Protein AF-B7PCZ9-F1 (afdb_monomer)

Solvent-accessible surface area (backbone atoms only — not comparable to full-atom values): 5766 Å² total; per-residue (Å²): 137,78,90,78,84,58,94,65,84,82,82,88,65,59,82,75,60,85,61,79,37,74,48,77,50,31,65,22,14,80,84,65,34,64,68,61,50,52,52,50,49,61,60,46,42,90,35,52,77,38,83,46,77,39,93,35,72,82,43,29,67,64,33,84,82,66,41,88,59,34,72,80,77,42,44,55,66,50,51,57,59,52,54,79,70,56,73,82,84,130

Radius of gyration: 16.6 Å; Cα contacts (8 Å, |Δi|>4): 84; chains: 1; bounding box: 39×35×44 Å

Secondary structure (DSSP, 8-state):
--SSSSSSPPP--GGG--S-EEEEEETT-SSS-HHHHHHHHHHHGGGEEEEEEE--SS--TTHHHH-TTHIIIIIHHHHHHHHTTPPPP-

Foldseek 3Di:
DDPCPDDDDDDDQLVPVPAADADAEECQEPPCHPVNVVVVCVRNPPSHPHYAYHDDNNCYPCCCPDPPCCVPRPPVSVVVVVVVVDDDDD

Sequence (90 aa):
MQVYGQEEPPLYSLDRVQRDVGLFWSRGDVIVTPDEVRHLLQDLGPRVKKNHFIDDPDYAHASFALALCNPTVLHKDLLEFLDEYRLPSE

Structure (mmCIF, N/CA/C/O backbone):
data_AF-B7PCZ9-F1
#
_entry.id   AF-B7PCZ9-F1
#
loop_
_atom_site.group_PDB
_atom_site.id
_atom_site.type_symbol
_atom_site.label_atom_id
_atom_site.label_alt_id
_atom_site.label_comp_id
_atom_site.label_asym_id
_atom_site.label_entity_id
_atom_site.label_seq_id
_atom_site.pdbx_PDB_ins_code
_atom_site.Cartn_x
_atom_site.Cartn_y
_atom_site.Cartn_z
_atom_site.occupancy
_atom_site.B_iso_or_equiv
_atom_site.auth_seq_id
_atom_site.auth_comp_id
_atom_site.auth_asym_id
_atom_site.auth_atom_id
_atom_site.pdbx_PDB_model_num
ATOM 1 N N . MET A 1 1 ? -15.599 22.611 20.318 1.00 55.09 1 MET A N 1
ATOM 2 C CA . MET A 1 1 ? -16.282 21.737 19.342 1.00 55.09 1 MET A CA 1
ATOM 3 C C . MET A 1 1 ? -15.834 20.318 19.645 1.00 55.09 1 MET A C 1
ATOM 5 O O . MET A 1 1 ? -14.639 20.065 19.591 1.00 55.09 1 MET A O 1
ATOM 9 N N . GLN A 1 2 ? -16.742 19.450 20.09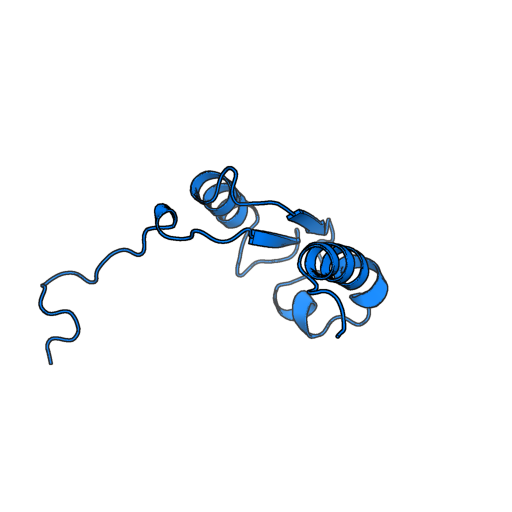0 1.00 76.62 2 GLN A N 1
ATOM 10 C CA . GLN A 1 2 ? -16.417 18.076 20.484 1.00 76.62 2 GLN A CA 1
ATOM 11 C C . GLN A 1 2 ? -16.684 17.174 19.272 1.00 76.62 2 GLN A C 1
ATOM 13 O O . GLN A 1 2 ? -17.835 16.906 18.951 1.00 76.62 2 GLN A O 1
ATOM 18 N N . VAL A 1 3 ? -15.631 16.806 18.535 1.00 90.00 3 VAL A N 1
ATOM 19 C CA . VAL A 1 3 ? -15.744 16.128 17.224 1.00 90.00 3 VAL A CA 1
ATOM 20 C C . VAL A 1 3 ? -16.140 14.651 17.367 1.00 90.00 3 VAL A C 1
ATOM 22 O O . VAL A 1 3 ? -16.845 14.127 16.512 1.00 90.00 3 VAL A O 1
ATOM 25 N N . TYR A 1 4 ? -15.740 13.995 18.462 1.00 90.88 4 TYR A N 1
ATOM 26 C CA . TYR A 1 4 ? -15.904 12.544 18.645 1.00 90.88 4 TYR A CA 1
ATOM 27 C C . TYR A 1 4 ? -16.862 12.145 19.776 1.00 90.88 4 TYR A C 1
ATOM 29 O O . TYR A 1 4 ? -17.104 10.962 19.975 1.00 90.88 4 TYR A O 1
ATOM 37 N N . GLY A 1 5 ? -17.393 13.104 20.544 1.00 92.38 5 GLY A N 1
ATOM 38 C CA . GLY A 1 5 ? -18.247 12.810 21.707 1.00 92.38 5 GLY A CA 1
ATOM 39 C C . GLY A 1 5 ? -17.531 12.139 22.894 1.00 92.38 5 GLY A C 1
ATOM 40 O O . GLY A 1 5 ? -18.193 11.719 23.834 1.00 92.38 5 GLY A O 1
ATOM 41 N N . GLN A 1 6 ? -16.197 12.059 22.865 1.00 91.81 6 GLN A N 1
ATOM 42 C CA . GLN A 1 6 ? -15.328 11.502 23.910 1.00 91.81 6 GLN A CA 1
ATOM 43 C C . GLN A 1 6 ? -14.058 12.361 24.063 1.00 91.81 6 GLN A C 1
ATOM 45 O O . GLN A 1 6 ? -13.782 13.197 23.198 1.00 91.81 6 GLN A O 1
ATOM 50 N N . GLU A 1 7 ? -13.329 12.200 25.175 1.00 92.38 7 GLU A N 1
ATOM 51 C CA . GLU A 1 7 ? -12.128 12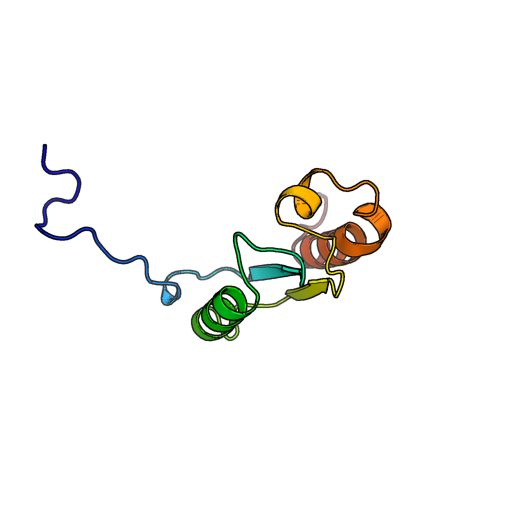.999 25.491 1.00 92.38 7 GLU A CA 1
ATOM 52 C C . GLU A 1 7 ? -10.948 12.679 24.566 1.00 92.38 7 GLU A C 1
ATOM 54 O O . GLU A 1 7 ? -10.286 13.590 24.072 1.00 92.38 7 GLU A O 1
ATOM 59 N N . GLU A 1 8 ? -10.726 11.397 24.280 1.00 92.25 8 GLU A N 1
ATOM 60 C CA . GLU A 1 8 ? -9.629 10.938 23.430 1.00 92.25 8 GLU A CA 1
ATOM 61 C C . GLU A 1 8 ? -10.132 10.559 22.031 1.00 92.25 8 GLU A C 1
ATOM 63 O O . GLU A 1 8 ? -11.183 9.925 21.915 1.00 92.25 8 GLU A O 1
ATOM 68 N N . PRO A 1 9 ? -9.420 10.896 20.942 1.00 92.94 9 PRO A N 1
ATOM 69 C CA . PRO A 1 9 ? -9.766 10.411 19.608 1.00 92.94 9 PRO A CA 1
ATOM 70 C C . PRO A 1 9 ? -9.830 8.872 19.559 1.00 92.94 9 PRO A C 1
ATOM 72 O O . PRO A 1 9 ? -8.956 8.210 20.120 1.00 92.94 9 PRO A O 1
ATOM 75 N N . PRO A 1 10 ? -10.837 8.276 18.897 1.00 93.38 10 PRO A N 1
ATOM 76 C CA . PRO A 1 10 ? -10.944 6.825 18.812 1.00 93.38 10 PRO A CA 1
ATOM 77 C C . PRO A 1 10 ? -9.808 6.234 17.968 1.00 93.38 10 PRO A C 1
ATOM 79 O O . PRO A 1 10 ? -9.442 6.780 16.927 1.00 93.38 10 PRO A O 1
ATOM 82 N N . LEU A 1 11 ? -9.296 5.075 18.386 1.00 93.62 11 LEU A N 1
ATOM 83 C CA . LEU A 1 11 ? -8.318 4.317 17.611 1.00 93.62 11 LEU A CA 1
ATOM 84 C C . LEU A 1 11 ? -8.999 3.567 16.453 1.00 93.62 11 LEU A C 1
ATOM 86 O O . LEU A 1 11 ? -10.061 2.960 16.622 1.00 93.62 11 LEU A O 1
ATOM 90 N N . TYR A 1 12 ? -8.359 3.554 15.285 1.00 92.69 12 TYR A N 1
ATOM 91 C CA . TYR A 1 12 ? -8.791 2.747 14.146 1.00 92.69 12 TYR A CA 1
ATOM 92 C C . TYR A 1 12 ? -8.221 1.329 14.254 1.00 92.69 12 TYR A C 1
ATOM 94 O O . TYR A 1 12 ? -7.025 1.120 14.092 1.00 92.69 12 TYR A O 1
ATOM 102 N N . SER A 1 13 ? -9.083 0.346 14.521 1.00 92.38 13 SER A N 1
ATOM 103 C CA . SER A 1 13 ? -8.697 -1.072 14.534 1.00 92.38 13 SER A CA 1
ATOM 104 C C . SER A 1 13 ? -8.782 -1.672 13.130 1.00 92.38 13 SER A C 1
ATOM 106 O O . SER A 1 13 ? -9.838 -1.630 12.486 1.00 92.38 13 SER A O 1
ATOM 108 N N . LEU A 1 14 ? -7.678 -2.277 12.684 1.00 93.44 14 LEU A N 1
ATOM 109 C CA . LEU A 1 14 ? -7.586 -2.967 11.397 1.00 93.44 14 LEU A CA 1
ATOM 110 C C . LEU A 1 14 ? -8.315 -4.318 11.375 1.00 93.44 14 LEU A C 1
ATOM 112 O O . LEU A 1 14 ? -8.607 -4.825 10.293 1.00 93.44 14 LEU A O 1
ATOM 116 N N . ASP A 1 15 ? -8.734 -4.851 12.528 1.00 90.69 15 ASP A N 1
ATOM 117 C CA . ASP A 1 15 ? -9.595 -6.044 12.601 1.00 90.69 15 ASP A CA 1
ATOM 118 C C . ASP A 1 15 ? -10.955 -5.829 11.932 1.00 90.69 15 ASP A C 1
ATOM 120 O O . ASP A 1 15 ? -11.630 -6.779 11.537 1.00 90.69 15 ASP A O 1
ATOM 124 N N . ARG A 1 16 ? -11.371 -4.564 11.795 1.00 92.38 16 ARG A N 1
ATOM 125 C CA . ARG A 1 16 ? -12.625 -4.187 11.134 1.00 92.38 16 ARG A CA 1
ATOM 126 C C . ARG A 1 16 ? -12.518 -4.170 9.609 1.00 92.38 16 ARG A C 1
ATOM 128 O O . ARG A 1 16 ? -13.546 -4.054 8.941 1.00 92.38 16 ARG A O 1
ATOM 135 N N . VAL A 1 17 ? -11.315 -4.286 9.045 1.00 94.50 17 VAL A N 1
ATOM 136 C CA . VAL A 1 17 ? -11.120 -4.430 7.598 1.00 94.50 17 VAL A CA 1
ATOM 137 C C . VAL A 1 17 ? -11.528 -5.850 7.210 1.00 94.50 17 VAL A C 1
ATOM 139 O O . VAL A 1 17 ? -10.903 -6.811 7.631 1.00 94.50 17 VAL A O 1
ATOM 142 N N . GLN A 1 18 ? -12.593 -6.001 6.420 1.00 93.31 18 GLN A N 1
ATOM 143 C CA . GLN A 1 18 ? -13.115 -7.321 6.013 1.00 93.31 18 GLN A CA 1
ATOM 144 C C . GLN A 1 18 ? -12.751 -7.709 4.576 1.00 93.31 18 GLN A C 1
ATOM 146 O O . GLN A 1 18 ? -13.091 -8.798 4.124 1.00 93.31 18 GLN A O 1
ATOM 151 N N . ARG A 1 19 ? -12.128 -6.795 3.831 1.00 93.31 19 ARG A N 1
ATOM 152 C CA . ARG A 1 19 ? -11.770 -7.003 2.429 1.00 93.31 19 ARG A CA 1
ATOM 153 C C . ARG A 1 19 ? -10.359 -7.556 2.323 1.00 93.31 19 ARG A C 1
ATOM 155 O O . ARG A 1 19 ? -9.525 -7.295 3.189 1.00 93.31 19 ARG A O 1
ATOM 162 N N . ASP A 1 20 ? -10.121 -8.276 1.239 1.00 96.88 20 ASP A N 1
ATOM 163 C CA . ASP A 1 20 ? -8.782 -8.673 0.839 1.00 96.88 20 ASP A CA 1
ATOM 164 C C . ASP A 1 20 ? -7.955 -7.435 0.472 1.00 96.88 20 ASP A C 1
ATOM 166 O O . ASP A 1 20 ? -8.463 -6.475 -0.114 1.00 96.88 20 ASP A O 1
ATOM 170 N N . VAL A 1 21 ? -6.684 -7.440 0.870 1.00 97.44 21 VAL A N 1
ATOM 171 C CA . VAL A 1 21 ? -5.768 -6.303 0.747 1.00 97.44 21 VAL A CA 1
ATOM 172 C C . VAL A 1 21 ? -4.531 -6.722 -0.035 1.00 97.44 21 VAL A C 1
ATOM 174 O O . VAL A 1 21 ? -3.907 -7.743 0.257 1.00 97.44 21 VAL A O 1
ATOM 177 N N . GLY A 1 22 ? -4.149 -5.902 -1.011 1.00 97.62 22 GLY A N 1
ATOM 178 C CA . GLY A 1 22 ? -2.837 -5.963 -1.642 1.00 97.62 22 GLY A CA 1
ATOM 179 C C . GLY A 1 22 ? -1.935 -4.871 -1.082 1.00 97.62 22 GLY A C 1
ATOM 180 O O . GLY A 1 22 ? -2.286 -3.694 -1.137 1.00 97.62 22 GLY A O 1
ATOM 181 N N . LEU A 1 23 ? -0.786 -5.256 -0.536 1.00 97.94 23 LEU A N 1
ATOM 182 C CA . LEU A 1 23 ? 0.253 -4.348 -0.065 1.00 97.94 23 LEU A CA 1
ATOM 183 C C . LEU A 1 23 ? 1.365 -4.253 -1.107 1.00 97.94 23 LEU A C 1
ATOM 185 O O . LEU A 1 23 ? 1.913 -5.269 -1.529 1.00 97.94 23 LEU A O 1
ATOM 189 N N . PHE A 1 24 ? 1.705 -3.023 -1.482 1.00 98.38 24 PHE A N 1
ATOM 190 C CA . PHE A 1 24 ? 2.778 -2.685 -2.412 1.00 98.38 24 PHE A CA 1
ATOM 191 C C . PHE A 1 24 ? 3.659 -1.646 -1.731 1.00 98.38 24 PHE A C 1
ATOM 193 O O . PHE A 1 24 ? 3.173 -0.581 -1.359 1.00 98.38 24 PHE A O 1
ATOM 200 N N . TRP A 1 25 ? 4.926 -1.975 -1.513 1.00 98.50 25 TRP A N 1
ATOM 201 C CA . TRP A 1 25 ? 5.848 -1.157 -0.726 1.00 98.50 25 TRP A CA 1
ATOM 202 C C . TRP A 1 25 ? 7.285 -1.348 -1.217 1.00 98.50 25 TRP A C 1
ATOM 204 O O . TRP A 1 25 ? 7.578 -2.272 -1.978 1.00 98.50 25 TRP A O 1
ATOM 214 N N . SER A 1 26 ? 8.185 -0.447 -0.836 1.00 98.31 26 SER A N 1
ATOM 215 C CA . SER A 1 26 ? 9.549 -0.415 -1.363 1.00 98.31 26 SER A CA 1
ATOM 216 C C . SER A 1 26 ? 10.584 -0.191 -0.271 1.00 98.31 26 SER A C 1
ATOM 218 O O . SER A 1 26 ? 10.276 0.237 0.840 1.00 98.31 26 SER A O 1
ATOM 220 N N . ARG A 1 27 ? 11.844 -0.487 -0.599 1.00 98.25 27 ARG A N 1
ATOM 221 C CA . ARG A 1 27 ? 12.981 -0.221 0.289 1.00 98.25 27 ARG A CA 1
ATOM 222 C C . ARG A 1 27 ? 13.257 1.276 0.443 1.00 98.25 27 ARG A C 1
ATOM 224 O O . ARG A 1 27 ? 13.662 1.696 1.521 1.00 98.25 27 ARG A O 1
ATOM 231 N N . GLY A 1 28 ? 13.081 2.048 -0.629 1.00 97.75 28 GLY A N 1
ATOM 232 C CA . GLY A 1 28 ? 13.366 3.484 -0.672 1.00 97.75 28 GLY A CA 1
ATOM 233 C C . GLY A 1 28 ? 12.294 4.391 -0.059 1.00 97.75 28 GLY A C 1
ATOM 234 O O . GLY A 1 28 ? 12.477 5.608 -0.044 1.00 97.75 28 GLY A O 1
ATOM 235 N N . ASP A 1 29 ? 11.167 3.854 0.425 1.00 97.94 29 ASP A N 1
ATOM 236 C CA . ASP A 1 29 ? 10.120 4.667 1.048 1.00 97.94 29 ASP A CA 1
ATOM 237 C C . ASP A 1 29 ? 10.508 5.083 2.478 1.00 97.94 29 ASP A C 1
ATOM 239 O O . ASP A 1 29 ? 10.625 4.267 3.392 1.00 97.94 29 ASP A O 1
ATOM 243 N N . VAL A 1 30 ? 10.725 6.388 2.654 1.00 95.94 30 VAL A N 1
ATOM 244 C CA . VAL A 1 30 ? 11.078 7.017 3.936 1.00 95.94 30 VAL A CA 1
ATOM 245 C C . VAL A 1 30 ? 9.877 7.636 4.659 1.00 95.94 30 VAL A C 1
ATOM 247 O O . VAL A 1 30 ? 10.035 8.118 5.776 1.00 95.94 30 VAL A O 1
ATOM 250 N N . ILE A 1 31 ? 8.701 7.672 4.021 1.00 97.56 31 ILE A N 1
ATOM 251 C CA . ILE A 1 31 ? 7.446 8.154 4.619 1.00 97.56 31 ILE A CA 1
ATOM 252 C C . ILE A 1 31 ? 6.691 6.981 5.238 1.00 97.56 31 ILE A C 1
ATOM 254 O O . ILE A 1 31 ? 6.160 7.117 6.334 1.00 97.56 31 ILE A O 1
ATOM 258 N N . VAL A 1 32 ? 6.645 5.852 4.529 1.00 96.62 32 VAL A N 1
ATOM 259 C CA . VAL A 1 32 ? 6.088 4.586 5.011 1.00 96.62 32 VAL A CA 1
ATOM 260 C C . VAL A 1 32 ? 7.203 3.553 4.978 1.00 96.6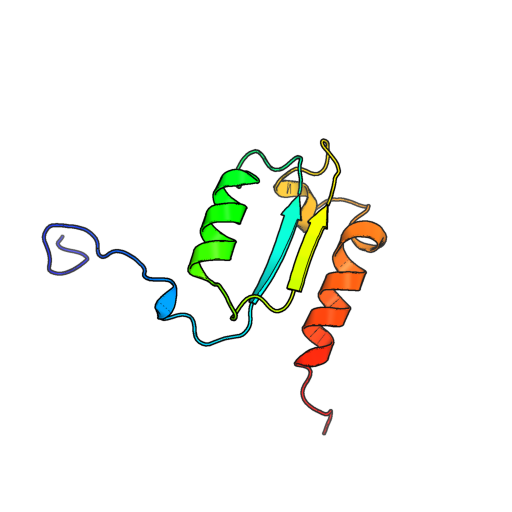2 32 VAL A C 1
ATOM 262 O O . VAL A 1 32 ? 7.474 2.919 3.961 1.00 96.62 32 VAL A O 1
ATOM 265 N N . THR A 1 33 ? 7.893 3.423 6.101 1.00 96.81 33 THR A N 1
ATOM 266 C CA . THR A 1 33 ? 9.110 2.620 6.201 1.00 96.81 33 THR A CA 1
ATOM 267 C C . THR A 1 33 ? 8.820 1.114 6.153 1.00 96.81 33 THR A C 1
ATOM 269 O O . THR A 1 33 ? 7.741 0.665 6.552 1.00 96.81 33 THR A O 1
ATOM 272 N N . PRO A 1 34 ? 9.802 0.279 5.758 1.00 95.56 34 PRO A N 1
ATOM 273 C CA . PRO A 1 34 ? 9.681 -1.177 5.837 1.00 95.56 34 PRO A CA 1
ATOM 274 C C . PRO A 1 34 ? 9.245 -1.712 7.209 1.00 95.56 34 PRO A C 1
ATOM 276 O O . PRO A 1 34 ? 8.536 -2.713 7.272 1.00 95.56 34 PRO A O 1
ATOM 279 N N . ASP A 1 35 ? 9.654 -1.072 8.309 1.00 96.50 35 ASP A N 1
ATOM 280 C CA . ASP A 1 35 ? 9.246 -1.466 9.663 1.00 96.50 35 ASP A CA 1
ATOM 281 C C . ASP A 1 35 ? 7.759 -1.196 9.926 1.00 96.50 35 ASP A C 1
ATOM 283 O O . ASP A 1 35 ? 7.058 -2.064 10.448 1.00 96.50 35 ASP A O 1
ATOM 287 N N . GLU A 1 36 ? 7.236 -0.051 9.488 1.00 97.00 36 GLU A N 1
ATOM 288 C CA . GLU A 1 36 ? 5.801 0.251 9.576 1.00 97.00 36 GLU A CA 1
ATOM 289 C C . GLU A 1 36 ? 4.970 -0.723 8.736 1.00 97.00 36 GLU A C 1
ATOM 291 O O . GLU A 1 36 ? 3.927 -1.204 9.184 1.00 97.00 36 GLU A O 1
ATOM 296 N N . VAL A 1 37 ? 5.463 -1.103 7.553 1.00 97.62 37 VAL A N 1
ATOM 297 C CA . VAL A 1 37 ? 4.802 -2.119 6.725 1.00 97.62 37 VAL A CA 1
ATOM 298 C C . VAL A 1 37 ? 4.819 -3.492 7.400 1.00 97.62 37 VAL A C 1
ATOM 300 O O . VAL A 1 37 ? 3.831 -4.220 7.311 1.00 97.62 37 VAL A O 1
ATOM 303 N N . ARG A 1 38 ? 5.892 -3.859 8.118 1.00 96.94 38 ARG A N 1
ATOM 304 C CA . ARG A 1 38 ? 5.926 -5.107 8.906 1.00 96.94 38 ARG A CA 1
ATOM 305 C C . ARG A 1 38 ? 4.844 -5.122 9.983 1.00 96.94 38 ARG A C 1
ATOM 307 O O . ARG A 1 38 ? 4.193 -6.153 10.142 1.00 96.94 38 ARG A O 1
ATOM 314 N N . HIS A 1 39 ? 4.622 -4.008 10.678 1.00 96.75 39 HIS A N 1
ATOM 315 C CA . HIS A 1 39 ? 3.526 -3.892 11.643 1.00 96.75 39 HIS A CA 1
ATOM 316 C C . HIS A 1 39 ? 2.157 -3.996 10.960 1.00 96.75 39 HIS A C 1
ATOM 318 O O . HIS A 1 39 ? 1.319 -4.793 11.376 1.00 96.75 39 HIS A O 1
ATOM 324 N N . LEU A 1 40 ? 1.963 -3.301 9.837 1.00 97.00 40 LEU A N 1
ATOM 325 C CA . LEU A 1 40 ? 0.724 -3.375 9.059 1.00 97.00 40 LEU A CA 1
ATOM 326 C C . LEU A 1 40 ? 0.424 -4.798 8.551 1.00 97.00 40 LEU A C 1
ATOM 328 O O . LEU A 1 40 ? -0.723 -5.243 8.576 1.00 97.00 40 LEU A O 1
ATOM 332 N N . LEU A 1 41 ? 1.450 -5.530 8.107 1.00 96.81 41 LEU A N 1
ATOM 333 C CA . LEU A 1 41 ? 1.345 -6.933 7.695 1.00 96.81 41 LEU A CA 1
ATOM 334 C C . LEU A 1 41 ? 0.878 -7.828 8.849 1.00 96.81 41 LEU A C 1
ATOM 336 O O . LEU A 1 41 ? 0.041 -8.706 8.634 1.00 96.81 41 LEU A O 1
ATOM 340 N N . GLN A 1 42 ? 1.400 -7.609 10.059 1.00 95.69 42 GLN A N 1
ATOM 341 C CA . GLN A 1 42 ? 0.988 -8.346 11.257 1.00 95.69 42 GLN A CA 1
ATOM 342 C C . GLN A 1 42 ? -0.475 -8.057 11.609 1.00 95.69 42 GLN A C 1
ATOM 344 O O . GLN A 1 42 ? -1.241 -8.997 11.824 1.00 95.69 42 GLN A O 1
ATOM 349 N N . ASP A 1 43 ? -0.875 -6.785 11.585 1.00 95.62 43 ASP A N 1
ATOM 350 C CA . ASP A 1 43 ? -2.232 -6.359 11.935 1.00 95.62 43 ASP A CA 1
ATOM 351 C C . ASP A 1 43 ? -3.278 -6.800 10.903 1.00 95.62 43 ASP A C 1
ATOM 353 O O . ASP A 1 43 ? -4.404 -7.150 11.254 1.00 95.62 43 ASP A O 1
ATOM 357 N N . LEU A 1 44 ? -2.949 -6.797 9.608 1.00 96.50 44 LEU A N 1
ATOM 358 C CA . LEU A 1 44 ? -3.859 -7.266 8.557 1.00 96.50 44 LEU A CA 1
ATOM 359 C C . LEU A 1 44 ? -3.892 -8.798 8.450 1.00 96.50 44 LEU A C 1
ATOM 361 O O . LEU A 1 44 ? -4.927 -9.365 8.087 1.00 96.50 44 LEU A O 1
ATOM 365 N N . GLY A 1 45 ? -2.786 -9.472 8.767 1.00 95.62 45 GLY A N 1
ATOM 366 C CA . GLY A 1 45 ? -2.678 -10.927 8.804 1.00 95.62 45 GLY A CA 1
ATOM 367 C C . GLY A 1 45 ? -3.197 -11.605 7.523 1.00 95.62 45 GLY A C 1
ATOM 368 O O . GLY A 1 45 ? -2.774 -11.250 6.421 1.00 95.62 45 GLY A O 1
ATOM 369 N N . PRO A 1 46 ? -4.132 -12.572 7.618 1.00 96.06 46 PRO A N 1
ATOM 370 C CA . PRO A 1 46 ? -4.577 -13.378 6.476 1.00 96.06 46 PRO A CA 1
ATOM 371 C C . PRO A 1 46 ? -5.374 -12.598 5.420 1.00 96.06 46 PRO A C 1
ATOM 373 O O . PRO A 1 46 ? -5.692 -13.160 4.368 1.00 96.06 46 PRO A O 1
ATOM 376 N N . ARG A 1 47 ? -5.725 -11.333 5.689 1.00 96.88 47 ARG A N 1
ATOM 377 C CA . ARG A 1 47 ? -6.393 -10.441 4.729 1.00 96.88 47 ARG A CA 1
ATOM 378 C C . ARG A 1 47 ? -5.442 -9.947 3.648 1.00 96.88 47 ARG A C 1
ATOM 380 O O . ARG A 1 47 ? -5.899 -9.539 2.587 1.00 96.88 47 ARG A O 1
ATOM 387 N N . VAL A 1 48 ? -4.133 -9.990 3.890 1.00 97.69 48 VAL A N 1
ATOM 388 C CA . VAL A 1 48 ? -3.146 -9.63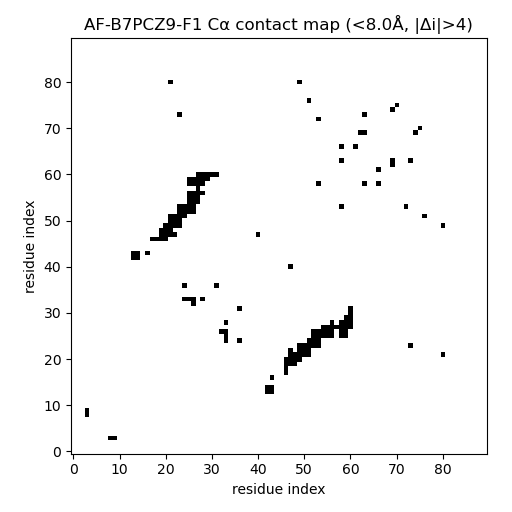8 2.870 1.00 97.69 48 VAL A CA 1
ATOM 389 C C . VAL A 1 48 ? -3.057 -10.777 1.857 1.00 97.69 48 VAL A C 1
ATOM 391 O O . VAL A 1 48 ? -2.581 -11.864 2.176 1.00 97.69 48 VAL A O 1
ATOM 394 N N . LYS A 1 49 ? -3.539 -10.535 0.636 1.00 97.62 49 LYS A N 1
ATOM 395 C CA . LYS A 1 49 ? -3.525 -11.507 -0.474 1.00 97.62 49 LYS A CA 1
ATOM 396 C C . LYS A 1 49 ? -2.400 -11.258 -1.469 1.00 97.62 49 LYS A C 1
ATOM 398 O O . LYS A 1 49 ? -1.932 -12.192 -2.108 1.00 97.62 49 LYS A O 1
ATOM 403 N N . LYS A 1 50 ? -1.903 -10.023 -1.527 1.00 97.88 50 LYS A N 1
ATOM 404 C CA . LYS A 1 50 ? -0.700 -9.649 -2.272 1.00 97.88 50 LYS A CA 1
ATOM 405 C C . LYS A 1 50 ? 0.247 -8.899 -1.343 1.00 97.88 50 LYS A C 1
ATOM 407 O O . LYS A 1 50 ? -0.172 -7.973 -0.660 1.00 97.88 50 LYS A O 1
ATOM 412 N N . ASN A 1 51 ? 1.512 -9.304 -1.319 1.00 98.00 51 ASN A N 1
ATOM 413 C CA . ASN A 1 51 ? 2.586 -8.601 -0.622 1.00 98.00 51 ASN A CA 1
ATOM 414 C C . ASN A 1 51 ? 3.741 -8.402 -1.608 1.00 98.00 51 ASN A C 1
ATOM 416 O O . ASN A 1 51 ? 4.545 -9.307 -1.822 1.00 98.00 51 ASN A O 1
ATOM 420 N N . HIS A 1 52 ? 3.755 -7.247 -2.264 1.00 98.19 52 HIS A N 1
ATOM 421 C CA . HIS A 1 52 ? 4.703 -6.893 -3.310 1.00 98.19 52 HIS A CA 1
ATOM 422 C C . HIS A 1 52 ? 5.758 -5.936 -2.768 1.00 98.19 52 HIS A C 1
ATOM 424 O O . HIS A 1 52 ? 5.436 -4.822 -2.352 1.00 98.19 52 HIS A O 1
ATOM 430 N N . PHE A 1 53 ? 7.013 -6.373 -2.796 1.00 98.25 53 PHE A N 1
ATOM 431 C CA . PHE A 1 53 ? 8.151 -5.601 -2.316 1.00 98.25 53 PHE A CA 1
ATOM 432 C C . PHE A 1 53 ? 9.062 -5.196 -3.474 1.00 98.25 53 PHE A C 1
ATOM 434 O O . PHE A 1 53 ? 9.502 -6.042 -4.253 1.00 98.25 53 PHE A O 1
ATOM 441 N N . ILE A 1 54 ? 9.378 -3.906 -3.552 1.00 98.31 54 ILE A N 1
ATOM 442 C CA . ILE A 1 54 ? 10.298 -3.334 -4.536 1.00 98.31 54 ILE A CA 1
ATOM 443 C C . ILE A 1 54 ? 11.644 -3.057 -3.847 1.00 98.31 54 ILE A C 1
ATOM 445 O O . ILE A 1 54 ? 11.779 -2.095 -3.085 1.00 98.31 54 ILE A O 1
ATOM 449 N N . ASP A 1 55 ? 12.649 -3.898 -4.115 1.00 97.50 55 ASP A N 1
ATOM 450 C CA . ASP A 1 55 ? 13.994 -3.810 -3.514 1.00 97.50 55 ASP A CA 1
ATOM 451 C C . ASP A 1 55 ? 14.901 -2.769 -4.202 1.00 97.50 55 ASP A C 1
ATOM 453 O O . ASP A 1 55 ? 16.006 -3.054 -4.664 1.00 97.50 55 ASP A O 1
ATOM 457 N N . ASP A 1 56 ? 14.418 -1.535 -4.283 1.00 97.62 56 ASP A N 1
ATOM 458 C CA . ASP A 1 56 ? 15.089 -0.407 -4.931 1.00 97.62 56 ASP A CA 1
ATOM 459 C C . ASP A 1 56 ? 15.224 0.737 -3.907 1.00 97.62 56 ASP A C 1
ATOM 461 O O . ASP A 1 56 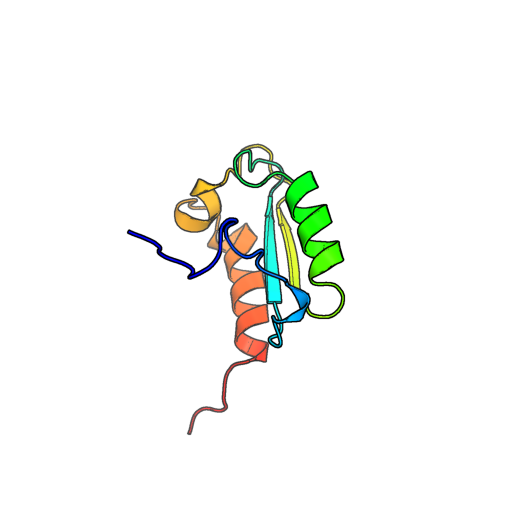? 14.213 1.140 -3.320 1.00 97.62 56 ASP A O 1
ATOM 465 N N . PRO A 1 57 ? 16.449 1.225 -3.605 1.00 97.31 57 PRO A N 1
ATOM 466 C CA . PRO A 1 57 ? 16.631 2.271 -2.604 1.00 97.31 57 PRO A CA 1
ATOM 467 C C . PRO A 1 57 ? 16.224 3.660 -3.123 1.00 97.31 57 PRO A C 1
ATOM 469 O O . PRO A 1 57 ? 15.982 4.546 -2.311 1.00 97.31 57 PRO A O 1
ATOM 472 N N . ASP A 1 58 ? 16.109 3.837 -4.441 1.00 97.56 58 ASP A N 1
ATOM 473 C CA . ASP A 1 58 ? 15.705 5.085 -5.091 1.00 97.56 58 ASP A CA 1
ATOM 474 C C . AS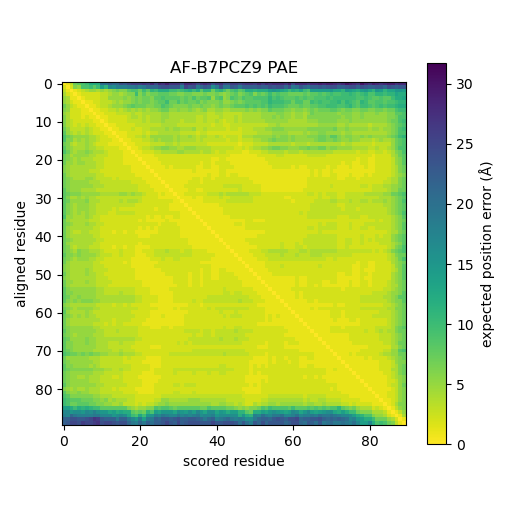P A 1 58 ? 14.189 5.119 -5.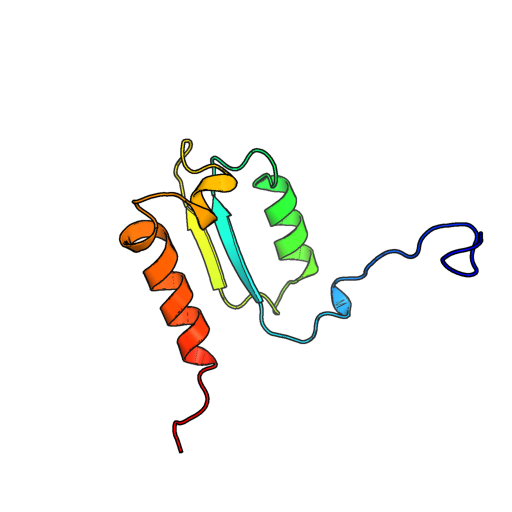363 1.00 97.56 58 ASP A C 1
ATOM 476 O O . ASP A 1 58 ? 13.609 6.167 -5.668 1.00 97.56 58 ASP A O 1
ATOM 480 N N . TYR A 1 59 ? 13.505 3.979 -5.215 1.00 98.25 59 TYR A N 1
ATOM 481 C CA . TYR A 1 59 ? 12.052 3.894 -5.316 1.00 98.25 59 TYR A CA 1
ATOM 482 C C . TYR A 1 59 ? 11.387 4.399 -4.027 1.00 98.25 59 TYR A C 1
ATOM 484 O O . TYR A 1 59 ? 11.052 3.631 -3.124 1.00 98.25 59 TYR A O 1
ATOM 492 N N . ALA A 1 60 ? 11.218 5.718 -3.942 1.00 97.38 60 ALA A N 1
ATOM 493 C CA . ALA A 1 60 ? 10.611 6.417 -2.812 1.00 97.38 60 ALA A CA 1
ATOM 494 C C . ALA A 1 60 ? 9.070 6.454 -2.858 1.00 97.38 60 ALA A C 1
ATOM 496 O O . ALA A 1 60 ? 8.439 6.010 -3.815 1.00 97.38 60 ALA A O 1
ATOM 497 N N . HIS A 1 61 ? 8.455 7.064 -1.840 1.00 98.06 61 HIS A N 1
ATOM 498 C CA . HIS A 1 61 ? 6.997 7.174 -1.696 1.00 98.06 61 HIS A CA 1
ATOM 499 C C . HIS A 1 61 ? 6.283 7.711 -2.952 1.00 98.06 61 HIS A C 1
ATOM 501 O O . HIS A 1 61 ? 5.275 7.174 -3.407 1.00 98.06 61 HIS A O 1
ATOM 507 N N . ALA A 1 62 ? 6.831 8.766 -3.564 1.00 98.19 62 ALA A N 1
ATOM 508 C CA . ALA A 1 62 ? 6.244 9.379 -4.755 1.00 98.19 62 ALA A CA 1
ATOM 509 C C . ALA A 1 62 ? 6.368 8.500 -6.015 1.00 98.19 62 ALA A C 1
ATOM 511 O O . ALA A 1 62 ? 5.617 8.691 -6.977 1.00 98.19 62 ALA A O 1
ATOM 512 N N . SER A 1 63 ? 7.284 7.527 -6.024 1.00 98.31 63 SER A N 1
ATOM 513 C CA . SER A 1 63 ? 7.530 6.659 -7.175 1.00 98.31 63 SER A CA 1
ATOM 514 C C . SER A 1 63 ? 6.311 5.804 -7.512 1.00 98.31 63 SER A C 1
ATOM 516 O O . SER A 1 63 ? 5.983 5.677 -8.689 1.00 98.31 63 SER A O 1
ATOM 518 N N . PHE A 1 64 ? 5.545 5.348 -6.512 1.00 98.19 64 PHE A N 1
ATOM 519 C CA . PHE A 1 64 ? 4.290 4.611 -6.730 1.00 98.19 64 PHE A CA 1
ATOM 520 C C . PHE A 1 64 ? 3.280 5.353 -7.614 1.00 98.19 64 PHE A C 1
ATOM 522 O O . PHE A 1 64 ? 2.496 4.710 -8.306 1.00 98.19 64 PHE A O 1
ATOM 529 N N . ALA A 1 65 ? 3.321 6.688 -7.637 1.00 97.44 65 ALA A N 1
ATOM 530 C CA . ALA A 1 65 ? 2.461 7.498 -8.494 1.00 97.44 65 ALA A CA 1
ATOM 531 C C . ALA A 1 65 ? 3.159 7.981 -9.778 1.00 97.44 65 ALA A C 1
ATOM 533 O O . ALA A 1 65 ? 2.507 8.105 -10.812 1.00 97.44 65 ALA A O 1
ATOM 534 N N . LEU A 1 66 ? 4.461 8.290 -9.717 1.00 97.94 66 LEU A N 1
ATOM 535 C CA . LEU A 1 66 ? 5.133 9.111 -10.735 1.00 97.94 66 LEU A CA 1
ATOM 536 C C . LEU A 1 66 ? 6.273 8.414 -11.485 1.00 97.94 66 LEU A C 1
ATOM 538 O O . LEU A 1 66 ? 6.725 8.935 -12.506 1.00 97.94 66 LEU A O 1
ATOM 542 N N . ALA A 1 67 ? 6.791 7.288 -10.992 1.00 98.00 67 ALA A N 1
ATOM 543 C CA . ALA A 1 67 ? 7.985 6.703 -11.580 1.00 98.00 67 ALA A CA 1
ATOM 544 C C . ALA A 1 67 ? 7.701 6.077 -12.952 1.00 98.00 67 ALA A C 1
ATOM 546 O O . ALA A 1 67 ? 6.776 5.289 -13.153 1.00 98.00 67 ALA A O 1
ATOM 547 N N . LEU A 1 68 ? 8.570 6.396 -13.914 1.00 98.06 68 LEU A N 1
ATOM 548 C CA . LEU A 1 68 ? 8.479 5.887 -15.285 1.00 98.06 68 LEU A CA 1
ATOM 549 C C . LEU A 1 68 ? 8.685 4.367 -15.368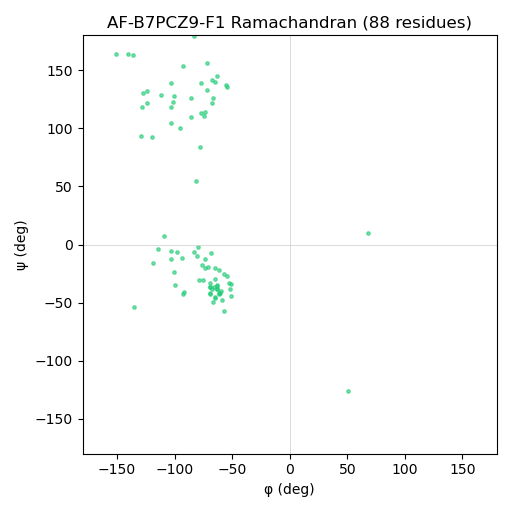 1.00 98.06 68 LEU A C 1
ATOM 551 O O . LEU A 1 68 ? 8.286 3.748 -16.351 1.00 98.06 68 LEU A O 1
ATOM 555 N N . CYS A 1 69 ? 9.299 3.760 -14.349 1.00 97.75 69 CYS A N 1
ATOM 556 C CA . CYS A 1 69 ? 9.525 2.320 -14.274 1.00 97.75 69 CYS A CA 1
ATOM 557 C C . CYS A 1 69 ? 8.316 1.525 -13.751 1.00 97.75 69 CYS A C 1
ATOM 559 O O . CYS A 1 69 ? 8.350 0.295 -13.820 1.00 97.75 69 CYS A O 1
ATOM 561 N N . ASN A 1 70 ? 7.236 2.176 -13.292 1.00 98.50 70 ASN A N 1
ATOM 562 C CA . ASN A 1 70 ? 6.055 1.500 -12.736 1.00 98.50 70 ASN A CA 1
ATOM 563 C C . ASN A 1 70 ? 5.457 0.405 -13.633 1.00 98.50 70 ASN A C 1
ATOM 565 O O . ASN A 1 70 ? 5.097 -0.639 -13.087 1.00 98.50 70 ASN A O 1
ATOM 569 N N . PRO A 1 71 ? 5.395 0.547 -14.977 1.00 97.56 71 PRO A N 1
ATOM 570 C CA . PRO A 1 71 ? 4.952 -0.538 -15.852 1.00 97.56 71 PRO A CA 1
ATOM 571 C C . PRO A 1 71 ? 5.704 -1.857 -15.642 1.00 97.56 71 PRO A C 1
ATOM 573 O O . PRO A 1 71 ? 5.111 -2.923 -15.777 1.00 97.56 71 PRO A O 1
ATOM 576 N N . THR A 1 72 ? 6.986 -1.782 -15.284 1.00 96.50 72 THR A N 1
ATOM 577 C CA . THR A 1 72 ? 7.863 -2.942 -15.110 1.00 96.50 72 THR A CA 1
ATOM 578 C C . THR A 1 72 ? 7.875 -3.454 -13.674 1.00 96.50 72 THR A C 1
ATOM 580 O O . THR A 1 72 ? 7.889 -4.663 -13.472 1.00 96.50 72 THR A O 1
ATOM 583 N N . VAL A 1 73 ? 7.892 -2.556 -12.683 1.00 97.88 73 VAL A N 1
ATOM 584 C CA . VAL A 1 73 ? 8.153 -2.931 -11.277 1.00 97.88 73 VAL A CA 1
ATOM 585 C C . VAL A 1 73 ? 6.908 -2.980 -10.391 1.00 97.88 73 VAL A C 1
ATOM 587 O O . VAL A 1 73 ? 6.995 -3.478 -9.272 1.00 97.88 73 VAL A O 1
ATOM 590 N N . LEU A 1 74 ? 5.767 -2.458 -10.853 1.00 98.25 74 LEU A N 1
ATOM 591 C CA . LEU A 1 74 ? 4.546 -2.319 -10.048 1.00 98.25 74 LEU A CA 1
ATOM 592 C C . LEU A 1 74 ? 3.283 -2.763 -10.797 1.00 98.25 74 LEU A C 1
ATOM 594 O O . LEU A 1 74 ? 2.511 -3.570 -10.287 1.00 98.25 74 LEU A O 1
ATOM 598 N N . HIS A 1 75 ? 3.037 -2.217 -11.991 1.00 97.94 75 HIS A N 1
ATOM 599 C CA . HIS A 1 75 ? 1.732 -2.318 -12.649 1.00 97.94 75 HIS A CA 1
ATOM 600 C C . HIS A 1 75 ? 1.344 -3.750 -12.989 1.00 97.94 75 HIS A C 1
ATOM 602 O O . HIS A 1 75 ? 0.174 -4.085 -12.862 1.00 97.94 75 HIS A O 1
ATOM 608 N N . LYS A 1 76 ? 2.296 -4.588 -13.411 1.00 96.50 76 LYS A N 1
ATOM 609 C CA . LYS A 1 76 ? 2.009 -5.989 -13.727 1.00 96.50 76 LYS A CA 1
ATOM 610 C C . LYS A 1 76 ? 1.397 -6.703 -12.517 1.00 96.50 76 LYS A C 1
ATOM 612 O O . LYS A 1 76 ? 0.272 -7.181 -12.600 1.00 96.50 76 LYS A O 1
ATOM 617 N N . ASP A 1 77 ? 2.101 -6.691 -11.390 1.00 97.19 77 ASP A N 1
ATOM 618 C CA . ASP A 1 77 ? 1.667 -7.318 -10.141 1.00 97.19 77 ASP A CA 1
ATOM 619 C C . ASP A 1 77 ? 0.383 -6.707 -9.567 1.00 97.19 77 ASP A C 1
ATOM 621 O O . ASP A 1 77 ? -0.432 -7.419 -8.977 1.00 97.19 77 ASP A O 1
ATOM 625 N N . LEU A 1 78 ? 0.197 -5.394 -9.737 1.00 97.69 78 LEU A N 1
ATOM 626 C CA . LEU A 1 78 ? -1.024 -4.696 -9.342 1.00 97.69 78 LEU A CA 1
ATOM 627 C C . LEU A 1 78 ? -2.223 -5.132 -10.185 1.00 97.69 78 LEU A C 1
ATOM 629 O O . LEU A 1 78 ? -3.275 -5.443 -9.637 1.00 97.69 78 LEU A O 1
ATOM 633 N N . LEU A 1 79 ? -2.077 -5.147 -11.509 1.00 97.31 79 LEU A N 1
ATOM 634 C CA . LEU A 1 79 ? -3.155 -5.509 -12.424 1.00 97.31 79 LEU A CA 1
ATOM 635 C C . LEU A 1 79 ? -3.522 -6.987 -12.298 1.00 97.31 79 LEU A C 1
ATOM 637 O O . LEU A 1 79 ? -4.706 -7.294 -12.311 1.00 97.31 79 LEU A O 1
ATOM 641 N N . GLU A 1 80 ? -2.543 -7.876 -12.115 1.00 96.25 80 GLU A N 1
ATOM 642 C CA . GLU A 1 80 ? -2.793 -9.292 -11.821 1.00 96.25 80 GLU A CA 1
ATOM 643 C C . GLU A 1 80 ? -3.620 -9.453 -10.539 1.00 96.25 80 GLU A C 1
ATOM 645 O O . GLU A 1 80 ? -4.638 -10.138 -10.556 1.00 96.25 80 GLU A O 1
ATOM 650 N N . PHE A 1 81 ? -3.248 -8.759 -9.456 1.00 96.75 81 PHE A N 1
ATOM 651 C CA . PHE A 1 81 ? -4.016 -8.790 -8.209 1.00 96.75 81 PHE A CA 1
ATOM 652 C C . PHE A 1 81 ? -5.440 -8.246 -8.385 1.00 96.75 81 PHE A C 1
ATOM 654 O O . PHE A 1 81 ? -6.388 -8.820 -7.862 1.00 96.75 81 PHE A O 1
ATOM 661 N N . LEU A 1 82 ? -5.615 -7.145 -9.119 1.00 95.69 82 LEU A N 1
ATOM 662 C CA . LEU A 1 82 ? -6.940 -6.568 -9.353 1.00 95.69 82 LEU A CA 1
ATOM 663 C C . LEU A 1 82 ? -7.815 -7.450 -10.258 1.00 95.69 82 LEU A C 1
ATOM 665 O O . LEU A 1 82 ? -9.032 -7.484 -10.066 1.00 95.69 82 LEU A O 1
ATOM 669 N N . ASP A 1 83 ? -7.223 -8.166 -11.218 1.00 95.50 83 ASP A N 1
ATOM 670 C CA . ASP A 1 83 ? -7.948 -9.060 -12.130 1.00 95.50 83 ASP A CA 1
ATOM 671 C C . ASP A 1 83 ? -8.598 -10.238 -11.387 1.00 95.50 83 ASP A C 1
ATOM 673 O O . ASP A 1 83 ? -9.690 -10.657 -11.765 1.00 95.50 83 ASP A O 1
ATOM 677 N N . GLU A 1 84 ? -8.018 -10.694 -10.266 1.00 93.06 84 GLU A N 1
ATOM 678 C CA . GLU A 1 84 ? -8.621 -11.716 -9.387 1.00 93.06 84 GLU A CA 1
ATOM 679 C C . GLU A 1 84 ? -10.014 -11.322 -8.860 1.00 93.06 84 GLU A C 1
ATOM 681 O O . GLU A 1 84 ? -10.831 -12.190 -8.550 1.00 93.06 84 GLU A O 1
ATOM 686 N N . TYR A 1 85 ? -10.308 -10.020 -8.781 1.00 91.94 85 TYR A N 1
ATOM 687 C CA . TYR A 1 85 ? -11.579 -9.475 -8.286 1.00 91.94 85 TYR A CA 1
ATOM 688 C C . TYR A 1 85 ? -12.429 -8.861 -9.401 1.00 91.94 85 TYR A C 1
ATOM 690 O O . TYR A 1 85 ? -13.460 -8.236 -9.124 1.00 91.94 85 TYR A O 1
ATOM 698 N N . ARG A 1 86 ? -12.020 -9.012 -10.667 1.00 90.19 86 ARG A N 1
ATOM 699 C CA . ARG A 1 86 ? -12.789 -8.503 -11.799 1.00 90.19 86 ARG A CA 1
ATOM 700 C C . ARG A 1 86 ? -14.094 -9.289 -11.914 1.00 90.19 86 ARG A C 1
ATOM 702 O O . ARG A 1 86 ? -14.098 -10.507 -12.071 1.00 90.19 86 ARG A O 1
ATOM 709 N N . LEU A 1 87 ? -15.219 -8.578 -11.854 1.00 81.44 87 LEU A N 1
ATOM 710 C CA . LEU A 1 87 ? -16.522 -9.179 -12.133 1.00 81.44 87 LEU A CA 1
ATOM 711 C C . LEU A 1 87 ? -16.567 -9.658 -13.596 1.00 81.44 87 LEU A C 1
ATOM 713 O O . LEU A 1 87 ? -15.991 -8.993 -14.465 1.00 81.44 87 LEU A O 1
ATOM 717 N N . PRO A 1 88 ? -17.256 -10.776 -13.893 1.00 78.00 88 PRO A N 1
ATOM 718 C CA . PRO A 1 88 ? -17.487 -11.191 -15.269 1.00 78.00 88 PRO A CA 1
ATOM 719 C C . PRO A 1 88 ? -18.145 -10.047 -16.044 1.00 78.00 88 PRO A C 1
ATOM 721 O O . PRO A 1 88 ? -19.052 -9.392 -15.532 1.00 78.00 88 PRO A O 1
ATOM 724 N N . SER A 1 89 ? -17.668 -9.788 -17.259 1.00 75.25 89 SER A N 1
ATOM 725 C CA . SER A 1 89 ? -18.315 -8.832 -18.158 1.00 75.25 89 SER A CA 1
ATOM 726 C C . SER A 1 89 ? -19.681 -9.392 -18.566 1.00 75.25 89 SER A C 1
ATOM 728 O O . SER A 1 89 ? -19.738 -10.542 -19.003 1.00 75.25 89 SER A O 1
ATOM 730 N N . GLU A 1 90 ? -20.749 -8.612 -18.365 1.00 60.41 90 GLU A N 1
ATOM 731 C CA . GLU A 1 90 ? -22.098 -8.917 -18.878 1.00 60.41 90 GLU A CA 1
ATOM 732 C C . GLU A 1 90 ? -22.131 -8.970 -20.412 1.00 60.41 90 GLU A C 1
ATOM 734 O O . GLU A 1 90 ? -21.403 -8.173 -21.054 1.00 60.41 90 GLU A O 1
#

InterPro domains:
  IPR029058 Alpha/Beta hydrolase fold [G3DSA:3.40.50.1820] (1-84)
  IPR029058 Alpha/Beta hydrolase fold [SSF53474] (3-83)

pLDDT: mean 94.49, std 7.09, range [55.09, 98.5]

Organism: Ixodes scapularis (NCBI:txid6945)

Mean predicte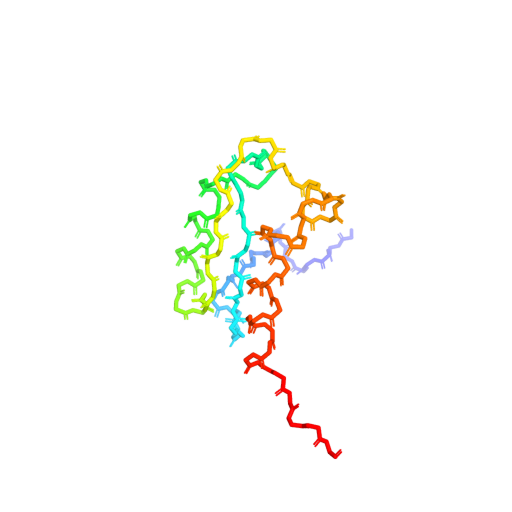d aligned error: 4.11 Å

Nearest PDB structures (foldseek):
  5ao9-assembly1_A  TM=5.881E-01  e=1.327E-01  Thermogutta terrifontis
  2onc-assembly3_D  TM=6.877E-01  e=4.251E-01  Homo sapiens
  5aob-assembly1_A  TM=5.853E-01  e=1.745E-01  Thermogutta terrifontis
  5aoa-assembly1_A  TM=5.844E-01  e=2.295E-01  Thermogutta terrifontis
  7w6t-assembly1_J  TM=5.324E-01  e=1.745E-01  Mus musculus